Protein AF-A0A2N0A2K6-F1 (afdb_monomer_lite)

Structure (mmCIF, N/CA/C/O backbone):
data_AF-A0A2N0A2K6-F1
#
_entry.id   AF-A0A2N0A2K6-F1
#
loop_
_atom_site.group_PDB
_atom_site.id
_atom_site.type_symbol
_atom_site.label_atom_id
_atom_site.label_alt_id
_atom_site.label_comp_id
_atom_site.label_asym_id
_atom_site.label_entity_id
_atom_site.label_seq_id
_atom_site.pdbx_PDB_ins_code
_atom_site.Cartn_x
_atom_site.Cartn_y
_atom_site.Cartn_z
_atom_site.occupancy
_atom_site.B_iso_or_equiv
_atom_site.auth_seq_id
_atom_site.auth_comp_id
_atom_site.auth_asym_id
_atom_site.auth_atom_id
_atom_site.pdbx_PDB_model_num
ATOM 1 N N . MET A 1 1 ? 62.889 -46.456 -74.001 1.00 37.84 1 MET A N 1
ATOM 2 C CA . MET A 1 1 ? 63.974 -46.241 -73.013 1.00 37.84 1 MET A CA 1
ATOM 3 C C . MET A 1 1 ? 63.450 -45.245 -71.974 1.00 37.84 1 MET A C 1
ATOM 5 O O . MET A 1 1 ? 63.067 -44.164 -72.381 1.00 37.84 1 MET A O 1
ATOM 9 N N . LYS A 1 2 ? 63.048 -45.706 -70.772 1.00 40.06 2 LYS A N 1
ATOM 10 C CA . LYS A 1 2 ? 63.623 -45.327 -69.448 1.00 40.06 2 LYS A CA 1
ATOM 11 C C . LYS A 1 2 ? 63.903 -43.807 -69.335 1.00 40.06 2 LYS A C 1
ATOM 13 O O . LYS A 1 2 ? 64.715 -43.325 -70.101 1.00 40.06 2 LYS A O 1
ATOM 18 N N . GLN A 1 3 ? 63.318 -43.010 -68.432 1.00 39.88 3 GLN A N 1
ATOM 19 C CA . GLN A 1 3 ? 63.256 -43.157 -66.968 1.00 39.88 3 GLN A CA 1
ATOM 20 C C . GLN A 1 3 ? 62.367 -42.056 -66.325 1.00 39.88 3 GLN A C 1
ATOM 22 O O . GLN A 1 3 ? 62.238 -40.981 -66.894 1.00 39.88 3 GLN A O 1
ATOM 27 N N . LYS A 1 4 ? 61.810 -42.380 -65.137 1.00 47.22 4 LYS A N 1
ATOM 28 C CA . LYS A 1 4 ? 61.487 -41.576 -63.920 1.00 47.22 4 LYS A CA 1
ATOM 29 C C . LYS A 1 4 ? 61.683 -40.046 -64.024 1.00 47.22 4 LYS A C 1
ATOM 31 O O . LYS A 1 4 ? 62.677 -39.615 -64.571 1.00 47.22 4 LYS A O 1
ATOM 36 N N . TRP A 1 5 ? 60.821 -39.195 -63.457 1.00 38.50 5 TRP A N 1
ATOM 37 C CA . TRP A 1 5 ? 60.754 -38.954 -62.007 1.00 38.50 5 TRP A CA 1
ATOM 38 C C . TRP A 1 5 ? 59.349 -38.590 -61.510 1.00 38.50 5 TRP A C 1
ATOM 40 O O . TRP A 1 5 ? 58.703 -37.653 -61.962 1.00 38.50 5 TRP A O 1
ATOM 50 N N . SER A 1 6 ? 58.923 -39.356 -60.510 1.00 47.62 6 SER A N 1
ATOM 51 C CA . SER A 1 6 ? 57.805 -39.078 -59.620 1.00 47.62 6 SER A CA 1
ATOM 52 C C . SER A 1 6 ? 58.128 -37.946 -58.640 1.00 47.62 6 SER A C 1
ATOM 54 O O . SER A 1 6 ? 59.285 -37.805 -58.249 1.00 47.62 6 SER A O 1
ATOM 56 N N . LYS A 1 7 ? 57.067 -37.350 -58.081 1.00 50.69 7 LYS A N 1
ATOM 57 C CA . LYS A 1 7 ? 57.025 -36.613 -56.802 1.00 50.69 7 LYS A CA 1
ATOM 58 C C . LYS A 1 7 ? 57.618 -35.200 -56.817 1.00 50.69 7 LYS A C 1
ATOM 60 O O . LYS A 1 7 ? 58.695 -34.960 -56.285 1.00 50.69 7 LYS A O 1
ATOM 65 N N . ILE A 1 8 ? 56.811 -34.236 -57.260 1.00 48.69 8 ILE A N 1
ATOM 66 C CA . ILE A 1 8 ? 56.882 -32.877 -56.712 1.00 48.69 8 ILE A CA 1
ATOM 67 C C . ILE A 1 8 ? 55.935 -32.831 -55.509 1.00 48.69 8 ILE A C 1
ATOM 69 O O . ILE A 1 8 ? 54.714 -32.811 -55.631 1.00 48.69 8 ILE A O 1
ATOM 73 N N . PHE A 1 9 ? 56.568 -32.974 -54.349 1.00 44.31 9 PHE A N 1
ATOM 74 C CA . PHE A 1 9 ? 56.165 -32.589 -53.002 1.00 44.31 9 PHE A CA 1
ATOM 75 C C . PHE A 1 9 ? 54.801 -31.888 -52.850 1.00 44.31 9 PHE A C 1
ATOM 77 O O . PHE A 1 9 ? 54.672 -30.683 -53.057 1.00 44.31 9 PHE A O 1
ATOM 84 N N . LYS A 1 10 ? 53.822 -32.616 -52.295 1.00 46.91 10 LYS A N 1
ATOM 85 C CA . LYS A 1 10 ? 52.861 -32.014 -51.360 1.00 46.91 10 LYS A CA 1
ATOM 86 C C . LYS A 1 10 ? 53.649 -31.596 -50.114 1.00 46.91 10 LYS A C 1
ATOM 88 O O . LYS A 1 10 ? 53.896 -32.410 -49.228 1.00 46.91 10 LYS A O 1
ATOM 93 N N . MET A 1 11 ? 54.097 -30.346 -50.070 1.00 44.19 11 MET A N 1
ATOM 94 C CA . MET A 1 11 ? 54.531 -29.712 -48.827 1.00 44.19 11 MET A CA 1
ATOM 95 C C . MET A 1 11 ? 53.274 -29.317 -48.047 1.00 44.19 11 MET A C 1
ATOM 97 O O . MET A 1 11 ? 52.775 -28.200 -48.157 1.00 44.19 11 MET A O 1
ATOM 101 N N . GLU A 1 12 ? 52.740 -30.252 -47.265 1.00 49.41 12 GLU A N 1
ATOM 102 C CA . GLU A 1 12 ? 51.886 -29.888 -46.138 1.00 49.41 12 GLU A CA 1
ATOM 103 C C . GLU A 1 12 ? 52.767 -29.123 -45.147 1.00 49.41 12 GLU A C 1
ATOM 105 O O . GLU A 1 12 ? 53.633 -29.698 -44.483 1.00 49.41 12 GLU A O 1
ATOM 110 N N . ARG A 1 13 ? 52.614 -27.794 -45.098 1.00 52.69 13 ARG A N 1
ATOM 111 C CA . ARG A 1 13 ? 53.267 -26.988 -44.067 1.00 52.69 13 ARG A CA 1
ATOM 112 C C . ARG A 1 13 ? 52.656 -27.384 -42.730 1.00 52.69 13 ARG A C 1
ATOM 114 O O . ARG A 1 13 ? 51.550 -26.959 -42.408 1.00 52.69 13 ARG A O 1
ATOM 121 N N . LYS A 1 14 ? 53.374 -28.196 -41.956 1.00 54.50 14 LYS A N 1
ATOM 122 C CA . LYS A 1 14 ? 53.055 -28.377 -40.542 1.00 54.50 14 LYS A CA 1
ATOM 123 C C . LYS A 1 14 ? 53.247 -27.028 -39.840 1.00 54.50 14 LYS A C 1
ATOM 125 O O . LYS A 1 14 ? 54.301 -26.413 -40.038 1.00 54.50 14 LYS A O 1
ATOM 130 N N . PRO A 1 15 ? 52.260 -26.546 -39.071 1.00 53.53 15 PRO A N 1
ATOM 131 C CA . PRO A 1 15 ? 52.435 -25.347 -38.268 1.00 53.53 15 PRO A CA 1
ATOM 132 C C . PRO A 1 15 ? 53.643 -25.546 -37.343 1.00 53.53 15 PRO A C 1
ATOM 134 O O . PRO A 1 15 ? 53.825 -26.594 -36.728 1.00 53.53 15 PRO A O 1
ATOM 137 N N . THR A 1 16 ? 54.543 -24.566 -37.312 1.00 56.03 16 THR A N 1
ATOM 138 C CA . THR A 1 16 ? 55.680 -24.576 -36.390 1.00 56.03 16 THR A CA 1
ATOM 139 C C . THR A 1 16 ? 55.157 -24.368 -34.969 1.00 56.03 16 THR A C 1
ATOM 141 O O . THR A 1 16 ? 54.203 -23.620 -34.772 1.00 56.03 16 THR A O 1
ATOM 144 N N . VAL A 1 17 ? 55.796 -24.982 -33.970 1.00 56.72 17 VAL A N 1
ATOM 145 C CA . VAL A 1 17 ? 55.396 -24.958 -32.541 1.00 56.72 17 VAL A CA 1
ATOM 146 C C . VAL A 1 17 ? 55.095 -23.540 -32.005 1.00 56.72 17 VAL A C 1
ATOM 148 O O . VAL A 1 17 ? 54.263 -23.364 -31.118 1.00 56.72 17 VAL A O 1
ATOM 151 N N . ASN A 1 18 ? 55.713 -22.501 -32.579 1.00 60.66 18 ASN A N 1
ATOM 152 C CA . ASN A 1 18 ? 55.423 -21.098 -32.253 1.00 60.66 18 ASN A CA 1
ATOM 153 C C . ASN A 1 18 ? 54.075 -20.586 -32.795 1.00 60.66 18 ASN A C 1
ATOM 155 O O . ASN A 1 18 ? 53.441 -19.760 -32.145 1.00 60.66 18 ASN A O 1
ATOM 159 N N . SER A 1 19 ? 53.624 -21.063 -33.957 1.00 58.81 19 SER A N 1
ATOM 160 C CA . SER A 1 19 ? 52.329 -20.689 -34.544 1.00 58.81 19 SER A CA 1
ATOM 161 C C . SER A 1 19 ? 51.144 -21.310 -33.800 1.00 58.81 19 SER A C 1
ATOM 163 O O . SER A 1 19 ? 50.122 -20.650 -33.627 1.00 58.81 19 SER A O 1
ATOM 165 N N . GLU A 1 20 ? 51.306 -22.525 -33.270 1.00 62.78 20 GLU A N 1
ATOM 166 C CA . GLU A 1 20 ? 50.287 -23.187 -32.446 1.00 62.78 20 GLU A CA 1
ATOM 167 C C . GLU A 1 20 ? 50.131 -22.492 -31.088 1.00 62.78 20 GLU A C 1
ATOM 169 O O . GLU A 1 20 ? 49.012 -22.189 -30.680 1.00 62.78 20 GLU A O 1
ATOM 174 N N . ARG A 1 21 ? 51.247 -22.124 -30.436 1.00 65.06 21 ARG A N 1
ATOM 175 C CA . ARG A 1 21 ? 51.220 -21.326 -29.197 1.00 65.06 21 ARG A CA 1
ATOM 176 C C . ARG A 1 21 ? 50.602 -19.945 -29.401 1.00 65.06 21 ARG A C 1
ATOM 178 O O . ARG A 1 21 ? 49.836 -19.495 -28.556 1.00 65.06 21 ARG A O 1
ATOM 185 N N . LEU A 1 22 ? 50.911 -19.270 -30.511 1.00 67.06 22 LEU A N 1
ATOM 186 C CA . LEU A 1 22 ? 50.324 -17.967 -30.834 1.00 67.06 22 LEU A CA 1
ATOM 187 C C . LEU A 1 22 ? 48.802 -18.078 -31.024 1.00 67.06 22 LEU A C 1
ATOM 189 O O . LEU A 1 22 ? 48.053 -17.269 -30.481 1.00 67.06 22 LEU A O 1
ATOM 193 N N . MET A 1 23 ? 48.344 -19.104 -31.744 1.00 68.56 23 MET A N 1
ATOM 194 C CA . MET A 1 23 ? 46.922 -19.370 -31.963 1.00 68.56 23 MET A CA 1
ATOM 195 C C . MET A 1 23 ? 46.194 -19.701 -30.653 1.00 68.56 23 MET A C 1
ATOM 197 O O . MET A 1 23 ? 45.102 -19.192 -30.417 1.00 68.56 23 MET A O 1
ATOM 201 N N . GLU A 1 24 ? 46.818 -20.475 -29.762 1.00 68.44 24 GLU A N 1
ATOM 202 C CA . GLU A 1 24 ? 46.277 -20.789 -28.436 1.00 68.44 24 GLU A CA 1
ATOM 203 C C . GLU A 1 24 ? 46.155 -19.539 -27.545 1.00 68.44 24 GLU A C 1
ATOM 205 O O . GLU A 1 24 ? 45.155 -19.369 -26.846 1.00 68.44 24 GLU A O 1
ATOM 210 N N . VAL A 1 25 ? 47.135 -18.630 -27.591 1.00 67.88 25 VAL A N 1
ATOM 211 C CA . VAL A 1 25 ? 47.094 -17.352 -26.856 1.00 67.88 25 VAL A CA 1
ATOM 212 C C . VAL A 1 25 ? 45.993 -16.440 -27.397 1.00 67.88 25 VAL A C 1
ATOM 214 O O . VAL A 1 25 ? 45.247 -15.863 -26.607 1.00 67.88 25 VAL A O 1
ATOM 217 N N . ILE A 1 26 ? 45.840 -16.347 -28.722 1.00 70.56 26 ILE A N 1
ATOM 218 C CA . ILE A 1 26 ? 44.768 -15.566 -29.358 1.00 70.56 26 ILE A CA 1
ATOM 219 C C . ILE A 1 26 ? 43.395 -16.131 -28.975 1.00 70.56 26 ILE A C 1
ATOM 221 O O . ILE A 1 26 ? 42.515 -15.366 -28.580 1.00 70.56 26 ILE A O 1
ATOM 225 N N . LEU A 1 27 ? 43.227 -17.457 -29.014 1.00 68.62 27 LEU A N 1
ATOM 226 C CA . LEU A 1 27 ? 41.999 -18.132 -28.584 1.00 68.62 27 LEU A CA 1
ATOM 227 C C . LEU A 1 27 ? 41.689 -17.832 -27.113 1.00 68.62 27 LEU A C 1
ATOM 229 O O . LEU A 1 27 ? 40.582 -17.402 -26.798 1.00 68.62 27 LEU A O 1
ATOM 233 N N . LYS A 1 28 ? 42.666 -17.979 -26.209 1.00 71.81 28 LYS A N 1
ATOM 234 C CA . LYS A 1 28 ? 42.500 -17.656 -24.780 1.00 71.81 28 LYS A CA 1
ATOM 235 C C . LYS A 1 28 ? 42.120 -16.189 -24.562 1.00 71.81 28 LYS A C 1
ATOM 237 O O . LYS A 1 28 ? 41.249 -15.911 -23.744 1.00 71.81 28 LYS A O 1
ATOM 242 N N . PHE A 1 29 ? 42.715 -15.260 -25.309 1.00 70.56 29 PHE A N 1
ATOM 243 C CA . PHE A 1 29 ? 42.402 -13.832 -25.209 1.00 70.56 29 PHE A CA 1
ATOM 244 C C . PHE A 1 29 ? 40.979 -13.517 -25.692 1.00 70.56 29 PHE A C 1
ATOM 246 O O . PHE A 1 29 ? 40.252 -12.773 -25.035 1.00 70.56 29 PHE A O 1
ATOM 253 N N . GLN A 1 30 ? 40.538 -14.144 -26.787 1.00 67.25 30 GLN A N 1
ATOM 254 C CA . GLN A 1 30 ? 39.157 -14.048 -27.265 1.00 67.25 30 GLN A CA 1
ATOM 255 C C . GLN A 1 30 ? 38.161 -14.598 -26.237 1.00 67.25 30 GLN A C 1
ATOM 257 O O . GLN A 1 30 ? 37.149 -13.950 -25.971 1.00 67.25 30 GLN A O 1
ATOM 262 N N . TYR A 1 31 ? 38.464 -15.733 -25.597 1.00 73.19 31 TYR A N 1
ATOM 263 C CA . TYR A 1 31 ? 37.625 -16.284 -24.529 1.00 73.19 31 TYR A CA 1
ATOM 264 C C . TYR A 1 31 ? 37.492 -15.332 -23.340 1.00 73.19 31 TYR A C 1
ATOM 266 O O . TYR A 1 31 ? 36.384 -15.138 -22.846 1.00 73.19 31 TYR A O 1
ATOM 274 N N . VAL A 1 32 ? 38.584 -14.697 -22.906 1.00 75.81 32 VAL A N 1
ATOM 275 C CA . VAL A 1 32 ? 38.543 -13.716 -21.810 1.00 75.81 32 VAL A CA 1
ATOM 276 C C . VAL A 1 32 ? 37.654 -12.529 -22.175 1.00 75.81 32 VAL A C 1
ATOM 278 O O . VAL A 1 32 ? 36.792 -12.165 -21.380 1.00 75.81 32 VAL A O 1
ATOM 281 N N . ILE A 1 33 ? 37.787 -11.979 -23.387 1.00 73.00 33 ILE A N 1
ATOM 282 C CA . ILE A 1 33 ? 36.943 -10.865 -23.851 1.00 73.00 33 ILE A CA 1
ATOM 283 C C . ILE A 1 33 ? 35.462 -11.261 -23.847 1.00 73.00 33 ILE A C 1
ATOM 285 O O . ILE A 1 33 ? 34.627 -10.514 -23.337 1.00 73.00 33 ILE A O 1
ATOM 289 N N . VAL A 1 34 ? 35.131 -12.441 -24.379 1.00 75.19 34 VAL A N 1
ATOM 290 C CA . VAL A 1 34 ? 33.749 -12.934 -24.438 1.00 75.19 34 VAL A CA 1
ATOM 291 C C . VAL A 1 34 ? 33.184 -13.133 -23.031 1.00 75.19 34 VAL A C 1
ATOM 293 O O . VAL A 1 34 ? 32.088 -12.656 -22.745 1.00 75.19 34 VAL A O 1
ATOM 296 N N . ILE A 1 35 ? 33.935 -13.764 -22.126 1.00 72.69 35 ILE A N 1
ATOM 297 C CA . ILE A 1 35 ? 33.510 -13.974 -20.735 1.00 72.69 35 ILE A CA 1
ATOM 298 C C . ILE A 1 35 ? 33.304 -12.630 -20.027 1.00 72.69 35 ILE A C 1
ATOM 300 O O . ILE A 1 35 ? 32.267 -12.428 -19.399 1.00 72.69 35 ILE A O 1
ATOM 304 N N . SER A 1 36 ? 34.234 -11.681 -20.164 1.00 72.25 36 SER A N 1
ATOM 305 C CA . SER A 1 36 ? 34.101 -10.342 -19.579 1.00 72.25 36 SER A CA 1
ATOM 306 C C . SER A 1 36 ? 32.872 -9.600 -20.108 1.00 72.25 36 SER A C 1
ATOM 308 O O . SER A 1 36 ? 32.160 -8.963 -19.332 1.00 72.25 36 SER A O 1
ATOM 310 N N . PHE A 1 37 ? 32.569 -9.724 -21.401 1.00 73.69 37 PHE A N 1
ATOM 311 C CA . PHE A 1 37 ? 31.374 -9.135 -22.004 1.00 73.69 37 PHE A CA 1
ATOM 312 C C . PHE A 1 37 ? 30.082 -9.773 -21.471 1.00 73.69 37 PHE A C 1
ATOM 314 O O . PHE A 1 37 ? 29.151 -9.060 -21.095 1.00 73.69 37 PHE A O 1
ATOM 321 N N . PHE A 1 38 ? 30.042 -11.103 -21.337 1.00 69.38 38 PHE A N 1
ATOM 322 C CA . PHE A 1 38 ? 28.913 -11.809 -20.722 1.00 69.38 38 PHE A CA 1
ATOM 323 C C . PHE A 1 38 ? 28.705 -11.408 -19.259 1.00 69.38 38 PHE A C 1
ATOM 325 O O . PHE A 1 38 ? 27.565 -11.211 -18.837 1.00 69.38 38 PHE A O 1
ATOM 332 N N . VAL A 1 39 ? 29.776 -11.248 -18.481 1.00 68.88 39 VAL A N 1
ATOM 333 C CA . VAL A 1 39 ? 29.692 -10.795 -17.084 1.00 68.88 39 VAL A CA 1
ATOM 334 C C . VAL A 1 39 ? 29.128 -9.373 -17.004 1.00 68.88 39 VAL A C 1
ATOM 336 O O . VAL A 1 39 ? 28.223 -9.127 -16.209 1.00 68.88 39 VAL A O 1
ATOM 339 N N . LEU A 1 40 ? 29.573 -8.454 -17.866 1.00 65.19 40 LEU A N 1
ATOM 340 C CA . LEU A 1 40 ? 29.048 -7.085 -17.922 1.00 65.19 40 LEU A CA 1
ATOM 341 C C . LEU A 1 40 ? 27.566 -7.037 -18.316 1.00 65.19 40 LEU A C 1
ATOM 343 O O . LEU A 1 40 ? 26.804 -6.285 -17.709 1.00 65.19 40 LEU A O 1
ATOM 347 N N . ILE A 1 41 ? 27.133 -7.867 -19.271 1.00 68.00 41 ILE A N 1
ATOM 348 C CA . ILE A 1 41 ? 25.715 -7.978 -19.647 1.00 68.00 41 ILE A CA 1
ATOM 349 C C . ILE A 1 41 ? 24.882 -8.514 -18.482 1.00 68.00 41 ILE A C 1
ATOM 351 O O . ILE A 1 41 ? 23.824 -7.961 -18.192 1.00 68.00 41 ILE A O 1
ATOM 355 N N . ASN A 1 42 ? 25.346 -9.555 -17.786 1.00 59.97 42 ASN A N 1
ATOM 356 C CA . ASN A 1 42 ? 24.606 -10.137 -16.665 1.00 59.97 42 ASN A CA 1
ATOM 357 C C . ASN A 1 42 ? 24.498 -9.168 -15.478 1.00 59.97 42 ASN A C 1
ATOM 359 O O . ASN A 1 42 ? 23.411 -9.004 -14.923 1.00 59.97 42 ASN A O 1
ATOM 363 N N . ILE A 1 43 ? 25.581 -8.463 -15.138 1.00 60.78 43 ILE A N 1
ATOM 364 C CA . ILE A 1 43 ? 25.569 -7.433 -14.090 1.00 60.78 43 ILE A CA 1
ATOM 365 C C . ILE A 1 43 ? 24.674 -6.254 -14.507 1.00 60.78 43 ILE A C 1
ATOM 367 O O . ILE A 1 43 ? 23.828 -5.817 -13.727 1.00 60.78 43 ILE A O 1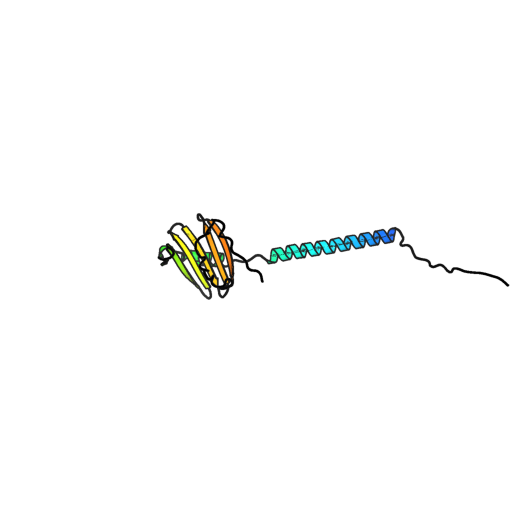
ATOM 371 N N . GLY A 1 44 ? 24.782 -5.777 -15.751 1.00 53.44 44 GLY A N 1
ATOM 372 C CA . GLY A 1 44 ? 23.926 -4.712 -16.283 1.00 53.44 44 GLY A CA 1
ATOM 373 C C . GLY A 1 44 ? 22.439 -5.088 -16.303 1.00 53.44 44 GLY A C 1
ATOM 374 O O . GLY A 1 44 ? 21.586 -4.282 -15.926 1.00 53.44 44 GLY A O 1
ATOM 375 N N . CYS A 1 45 ? 22.118 -6.335 -16.657 1.00 55.81 45 CYS A N 1
ATOM 376 C CA . CYS A 1 45 ? 20.750 -6.852 -16.688 1.00 55.81 45 CYS A CA 1
ATOM 377 C C . CYS A 1 45 ? 20.149 -6.997 -15.278 1.00 55.81 45 CYS A C 1
ATOM 379 O O . CYS A 1 45 ? 18.965 -6.716 -15.084 1.00 55.81 45 CYS A O 1
ATOM 381 N N . GLN A 1 46 ? 20.956 -7.360 -14.273 1.00 51.31 46 GLN A N 1
ATOM 382 C CA . GLN A 1 46 ? 20.512 -7.401 -12.875 1.00 51.31 46 GLN A CA 1
ATOM 383 C C . GLN A 1 46 ? 20.290 -5.999 -12.284 1.00 51.31 46 GLN A C 1
ATOM 385 O O . GLN A 1 46 ? 19.330 -5.793 -11.542 1.00 51.31 46 GLN A O 1
ATOM 390 N N . ILE A 1 47 ? 21.115 -5.009 -12.641 1.00 51.56 47 ILE A N 1
ATOM 391 C CA . ILE A 1 47 ? 20.984 -3.629 -12.138 1.00 51.56 47 ILE A CA 1
ATOM 392 C C . ILE A 1 47 ? 19.769 -2.909 -12.752 1.00 51.56 47 ILE A C 1
ATOM 394 O O . ILE A 1 47 ? 19.117 -2.115 -12.071 1.00 51.56 47 ILE A O 1
ATOM 398 N N . SER A 1 48 ? 19.410 -3.226 -14.000 1.00 46.06 48 SER A N 1
ATOM 399 C CA . SER A 1 48 ? 18.272 -2.631 -14.721 1.00 46.06 48 SER A CA 1
ATOM 400 C C . SER A 1 48 ? 16.890 -2.998 -14.155 1.00 46.06 48 SER A C 1
ATOM 402 O O . SER A 1 48 ? 15.904 -2.367 -14.533 1.00 46.06 48 SER A O 1
ATOM 404 N N . LYS A 1 49 ? 16.782 -3.994 -13.267 1.00 52.00 49 LYS A N 1
ATOM 405 C CA . LYS A 1 49 ? 15.503 -4.456 -12.694 1.00 52.00 49 LYS A CA 1
ATOM 406 C C . LYS A 1 49 ? 15.262 -3.968 -11.261 1.00 52.00 49 LYS A C 1
ATOM 408 O O . LYS A 1 49 ? 14.615 -4.656 -10.475 1.00 52.00 49 LYS A O 1
ATOM 413 N N . LYS A 1 50 ? 15.765 -2.788 -10.881 1.00 57.50 50 LYS A N 1
ATOM 414 C CA . LYS A 1 50 ? 15.334 -2.158 -9.623 1.00 57.50 50 LYS A CA 1
ATOM 415 C C . LYS A 1 50 ? 13.907 -1.647 -9.788 1.00 57.50 50 LYS A C 1
ATOM 417 O O . LYS A 1 50 ? 13.681 -0.549 -10.283 1.00 57.50 50 LYS A O 1
ATOM 422 N N . GLU A 1 51 ? 12.954 -2.473 -9.386 1.00 63.44 51 GLU A N 1
ATOM 423 C CA . GLU A 1 51 ? 11.549 -2.101 -9.305 1.00 63.44 51 GLU A CA 1
ATOM 424 C C . GLU A 1 51 ? 11.386 -0.897 -8.362 1.00 63.44 51 GLU A C 1
ATOM 426 O O . GLU A 1 51 ? 11.710 -0.959 -7.171 1.00 63.44 51 GLU A O 1
ATOM 431 N N . THR A 1 52 ? 10.951 0.236 -8.915 1.00 78.44 52 THR A N 1
ATOM 432 C CA . THR A 1 52 ? 10.733 1.476 -8.168 1.00 78.44 52 THR A CA 1
ATOM 433 C C . THR A 1 52 ? 9.307 1.511 -7.627 1.00 78.44 52 THR A C 1
ATOM 435 O O . THR A 1 52 ? 8.342 1.355 -8.376 1.00 78.44 52 THR A O 1
ATOM 438 N N . PHE A 1 53 ? 9.180 1.724 -6.317 1.00 83.06 53 PHE A N 1
ATOM 439 C CA . PHE A 1 53 ? 7.899 1.882 -5.628 1.00 83.06 53 PHE A CA 1
ATOM 440 C C . PHE A 1 53 ? 7.651 3.363 -5.342 1.00 83.06 53 PHE A C 1
ATOM 442 O O . PHE A 1 53 ? 8.434 4.005 -4.636 1.00 83.06 53 PHE A O 1
ATOM 449 N N . GLU A 1 54 ? 6.570 3.907 -5.890 1.00 90.00 54 GLU A N 1
ATOM 450 C CA . GLU A 1 54 ? 6.160 5.301 -5.710 1.00 90.00 54 GLU A CA 1
ATOM 451 C C . GLU A 1 54 ? 5.420 5.526 -4.384 1.00 90.00 54 GLU A C 1
ATOM 453 O O . GLU A 1 54 ? 5.440 6.639 -3.857 1.00 90.00 54 GLU A O 1
ATOM 458 N N . LEU A 1 55 ? 4.827 4.480 -3.798 1.00 88.25 55 LEU A N 1
ATOM 459 C CA . LEU A 1 55 ? 4.043 4.553 -2.561 1.00 88.25 55 LEU A CA 1
ATOM 460 C C . LEU A 1 55 ? 4.826 5.217 -1.426 1.00 88.25 55 LEU A C 1
ATOM 462 O O . LEU A 1 55 ? 4.304 6.104 -0.756 1.00 88.25 55 LEU A O 1
ATOM 466 N N . LEU A 1 56 ? 6.107 4.867 -1.255 1.00 86.31 56 LEU A N 1
ATOM 467 C CA . LEU A 1 56 ? 6.951 5.463 -0.215 1.00 86.31 56 LEU A CA 1
ATOM 468 C C . LEU A 1 56 ? 7.099 6.982 -0.388 1.00 86.31 56 LEU A C 1
ATOM 470 O O . LEU A 1 56 ? 7.167 7.716 0.597 1.00 86.31 56 LEU A O 1
ATOM 474 N N . HIS A 1 57 ? 7.179 7.452 -1.632 1.00 86.69 57 HIS A N 1
ATOM 475 C CA . HIS A 1 57 ? 7.278 8.875 -1.928 1.00 86.69 57 HIS A CA 1
ATOM 476 C C . HIS A 1 57 ? 5.954 9.585 -1.628 1.00 86.69 57 HIS A C 1
ATOM 478 O O . HIS A 1 57 ? 5.956 10.569 -0.895 1.00 86.69 57 HIS A O 1
ATOM 484 N N . ILE A 1 58 ? 4.828 9.034 -2.092 1.00 89.69 58 ILE A N 1
ATOM 485 C CA . ILE A 1 58 ? 3.486 9.581 -1.832 1.00 89.69 58 ILE A CA 1
ATOM 486 C C . ILE A 1 58 ? 3.185 9.647 -0.329 1.00 89.69 58 ILE A C 1
ATOM 488 O O . ILE A 1 58 ? 2.740 10.683 0.163 1.00 89.69 58 ILE A O 1
ATOM 492 N N . ARG A 1 59 ? 3.517 8.595 0.429 1.00 87.12 59 ARG A N 1
ATOM 493 C CA . ARG A 1 59 ? 3.376 8.579 1.893 1.00 87.12 59 ARG A CA 1
ATOM 494 C C . ARG A 1 59 ? 4.112 9.745 2.553 1.00 87.12 59 ARG A C 1
ATOM 496 O O . ARG A 1 59 ? 3.579 10.363 3.468 1.00 87.12 59 ARG A O 1
ATOM 503 N N . LYS A 1 60 ? 5.342 10.042 2.119 1.00 89.69 60 LYS A N 1
ATOM 504 C CA . LYS A 1 60 ? 6.126 11.158 2.675 1.00 89.69 60 LYS A CA 1
ATOM 505 C C . LYS A 1 60 ? 5.459 12.503 2.401 1.00 89.69 60 LYS A C 1
ATOM 507 O O . LYS A 1 60 ? 5.458 13.349 3.288 1.00 89.69 60 LYS A O 1
ATOM 512 N N . THR A 1 61 ? 4.878 12.676 1.216 1.00 90.12 61 THR A N 1
ATOM 513 C CA . THR A 1 61 ? 4.171 13.904 0.831 1.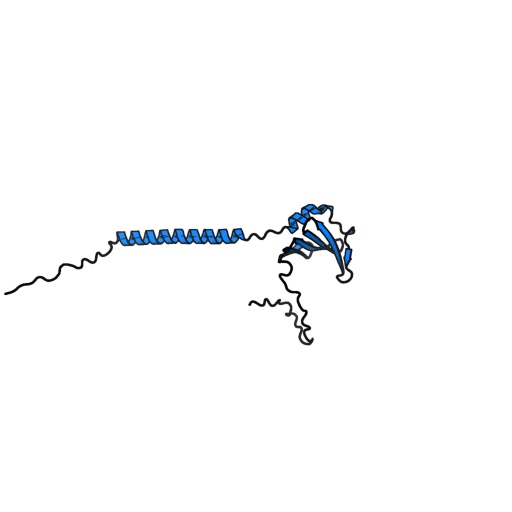00 90.12 61 THR A CA 1
ATOM 514 C C . THR A 1 61 ? 2.935 14.151 1.695 1.00 90.12 61 THR A C 1
ATOM 516 O O . THR A 1 61 ? 2.723 15.276 2.131 1.00 90.12 61 THR A O 1
ATOM 519 N N . HIS A 1 62 ? 2.166 13.106 2.012 1.00 90.25 62 HIS A N 1
ATOM 520 C CA . HIS A 1 62 ? 0.919 13.227 2.779 1.00 90.25 62 HIS A CA 1
ATOM 521 C C . HIS A 1 62 ? 1.056 12.904 4.268 1.00 90.25 62 HIS A C 1
ATOM 523 O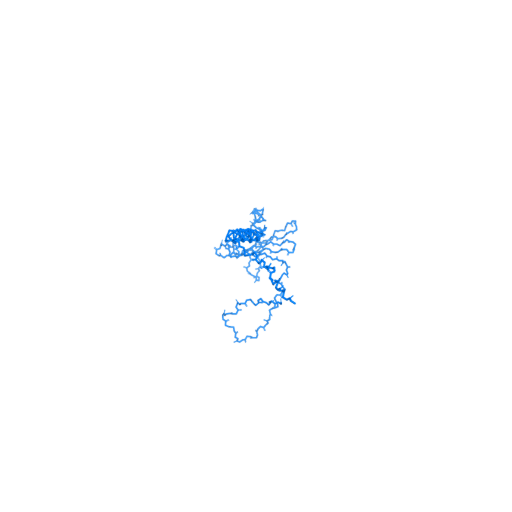 O . HIS A 1 62 ? 0.052 12.716 4.952 1.00 90.25 62 HIS A O 1
ATOM 529 N N . LEU A 1 63 ? 2.276 12.847 4.808 1.00 87.75 63 LEU A N 1
ATOM 530 C CA . LEU A 1 63 ? 2.503 12.412 6.190 1.00 87.75 63 LEU A CA 1
ATOM 531 C C . LEU A 1 63 ? 1.693 13.225 7.217 1.00 87.75 63 LEU A C 1
ATOM 533 O O . LEU A 1 63 ? 1.271 12.676 8.228 1.00 87.75 63 LEU A O 1
ATOM 537 N N . GLN A 1 64 ? 1.463 14.514 6.948 1.00 88.19 64 GLN A N 1
ATOM 538 C CA . GLN A 1 64 ? 0.681 15.410 7.810 1.00 88.19 64 GLN A CA 1
ATOM 539 C C . GLN A 1 64 ? -0.841 15.261 7.643 1.00 88.19 64 GLN A C 1
ATOM 541 O O . GLN A 1 64 ? -1.602 15.685 8.510 1.00 88.19 64 GLN A O 1
ATOM 546 N N . GLU A 1 65 ? -1.301 14.684 6.534 1.00 88.25 65 GLU A N 1
ATOM 547 C CA . GLU A 1 65 ? -2.724 14.471 6.248 1.00 88.25 65 GLU A CA 1
ATOM 548 C C . GLU A 1 65 ? -3.240 13.142 6.806 1.00 88.25 65 GLU A C 1
ATOM 550 O O . GLU A 1 65 ? -4.441 13.013 7.069 1.00 88.25 65 GLU A O 1
ATOM 555 N N . ILE A 1 66 ? -2.335 12.176 6.991 1.00 90.12 66 ILE A N 1
ATOM 556 C CA . ILE A 1 66 ? -2.614 10.864 7.573 1.00 90.12 66 ILE A CA 1
ATOM 557 C C . ILE A 1 66 ? -2.997 11.045 9.047 1.00 90.12 66 ILE A C 1
ATOM 559 O O . ILE A 1 66 ? -2.159 11.354 9.894 1.00 90.12 66 ILE A O 1
ATOM 563 N N . ASP A 1 67 ? -4.270 10.819 9.358 1.00 90.06 67 ASP A N 1
ATOM 564 C CA . ASP A 1 67 ? -4.809 10.909 10.712 1.00 90.06 67 ASP A CA 1
ATOM 565 C C . ASP A 1 67 ? -5.892 9.848 10.903 1.00 90.06 67 ASP A C 1
ATOM 567 O O . ASP A 1 67 ? -6.932 9.870 10.245 1.00 90.06 67 ASP A O 1
ATOM 571 N N . PHE A 1 68 ? -5.681 8.956 11.872 1.00 90.38 68 PHE A N 1
ATOM 572 C CA . PHE A 1 68 ? -6.639 7.913 12.237 1.00 90.38 68 PHE A CA 1
ATOM 573 C C . PHE A 1 68 ? -8.036 8.472 12.555 1.00 90.38 68 PHE A C 1
ATOM 575 O O . PHE A 1 68 ? -9.038 7.808 12.319 1.00 90.38 68 PHE A O 1
ATOM 582 N N . ARG A 1 69 ? -8.136 9.706 13.066 1.00 90.88 69 ARG A N 1
ATOM 583 C CA . ARG A 1 69 ? -9.431 10.342 13.369 1.00 90.88 69 ARG A CA 1
ATOM 584 C C . ARG A 1 69 ? -10.258 10.658 12.125 1.00 90.88 69 ARG A C 1
ATOM 586 O O . ARG A 1 69 ? -11.465 10.834 12.244 1.00 90.88 69 ARG A O 1
ATOM 593 N N . LYS A 1 70 ? -9.613 10.755 10.961 1.00 92.69 70 LYS A N 1
ATOM 594 C CA . LYS A 1 70 ? -10.249 10.976 9.657 1.00 92.69 70 LYS A CA 1
ATOM 595 C C . LYS A 1 70 ? -10.515 9.664 8.912 1.00 92.69 70 LYS A C 1
ATOM 597 O O . LYS A 1 70 ? -10.961 9.709 7.771 1.00 92.69 70 LYS A O 1
ATOM 602 N N . ALA A 1 71 ? -10.203 8.517 9.518 1.00 93.69 71 ALA A N 1
ATOM 603 C CA . ALA A 1 71 ? -10.424 7.219 8.905 1.00 93.69 71 ALA A CA 1
ATOM 604 C C . ALA A 1 71 ? -11.895 6.797 9.017 1.00 93.69 71 ALA A C 1
ATOM 606 O O . ALA A 1 71 ? -12.537 6.957 10.056 1.00 93.69 71 ALA A O 1
ATOM 607 N N . GLU A 1 72 ? -12.408 6.209 7.947 1.00 95.50 72 GLU A N 1
ATOM 608 C CA . GLU A 1 72 ? -13.724 5.591 7.898 1.00 95.50 72 GLU A CA 1
ATOM 609 C C . GLU A 1 72 ? -13.628 4.147 8.389 1.00 95.50 72 GLU A C 1
ATOM 611 O O . GLU A 1 72 ? -12.712 3.413 8.012 1.00 95.50 72 GLU A O 1
ATOM 616 N N . TYR A 1 73 ? -14.568 3.737 9.240 1.00 95.31 73 TYR A N 1
ATOM 617 C CA . TYR A 1 73 ? -14.632 2.367 9.736 1.00 95.31 73 TYR A CA 1
ATOM 618 C C . TYR A 1 73 ? -15.503 1.505 8.823 1.00 95.31 73 TYR A C 1
ATOM 620 O O . TYR A 1 73 ? -16.708 1.737 8.697 1.00 95.31 73 TYR A O 1
ATOM 628 N N . ASN A 1 74 ? -14.898 0.488 8.217 1.00 91.50 74 ASN A N 1
ATOM 629 C CA . ASN A 1 74 ? -15.606 -0.549 7.485 1.00 91.50 74 ASN A CA 1
ATOM 630 C C . ASN A 1 74 ? -16.025 -1.652 8.465 1.00 91.50 74 ASN A C 1
ATOM 632 O O . ASN A 1 74 ? -15.176 -2.363 9.000 1.00 91.50 74 ASN A O 1
ATOM 636 N N . LYS A 1 75 ? -17.338 -1.792 8.679 1.00 89.25 75 LYS A N 1
ATOM 637 C CA . LYS A 1 75 ? -17.909 -2.777 9.608 1.00 89.25 75 LYS A CA 1
ATOM 638 C C . LYS A 1 75 ? -17.709 -4.220 9.153 1.00 89.25 75 LYS A C 1
ATOM 640 O O . LYS A 1 75 ? -17.501 -5.075 9.999 1.00 89.25 75 LYS A O 1
ATOM 645 N N . ASP A 1 76 ? -17.753 -4.480 7.850 1.00 88.81 76 ASP A N 1
ATOM 646 C CA . ASP A 1 76 ? -17.685 -5.844 7.313 1.00 88.81 76 ASP A CA 1
ATOM 647 C C . ASP A 1 76 ? -16.272 -6.423 7.418 1.00 88.81 76 ASP A C 1
ATOM 649 O O . ASP A 1 76 ? -16.091 -7.614 7.651 1.00 88.81 76 ASP A O 1
ATOM 653 N N . ALA A 1 77 ? -15.264 -5.568 7.241 1.00 85.50 77 ALA A N 1
ATOM 654 C CA . ALA A 1 77 ? -13.858 -5.947 7.339 1.00 85.50 77 ALA A CA 1
ATOM 655 C C . ALA A 1 77 ? -13.243 -5.650 8.718 1.00 85.50 77 ALA A C 1
ATOM 657 O O . ALA A 1 77 ? -12.104 -6.031 8.959 1.00 85.50 77 ALA A O 1
ATOM 658 N N . GLU A 1 78 ? -13.969 -4.959 9.600 1.00 90.81 78 GLU A N 1
ATOM 659 C CA . GLU A 1 78 ? -13.496 -4.471 10.902 1.00 90.81 78 GLU A CA 1
ATOM 660 C C . GLU A 1 78 ? -12.191 -3.653 10.833 1.00 90.81 78 GLU A C 1
ATOM 662 O O . GLU A 1 78 ? -11.339 -3.722 11.721 1.00 90.81 78 GLU A O 1
ATOM 667 N N . ILE A 1 79 ? -12.037 -2.839 9.786 1.00 93.12 79 ILE A N 1
ATOM 668 C CA . ILE A 1 79 ? -10.842 -2.015 9.554 1.00 93.12 79 ILE A CA 1
ATOM 669 C C . ILE A 1 79 ? -11.185 -0.533 9.473 1.00 93.12 79 ILE A C 1
ATOM 671 O O . ILE A 1 79 ? -12.250 -0.140 9.000 1.00 93.12 79 ILE A O 1
ATOM 675 N N . TYR A 1 80 ? -10.234 0.302 9.873 1.00 95.38 80 TYR A N 1
ATOM 676 C CA . TYR A 1 80 ? -10.267 1.738 9.625 1.00 95.38 80 TYR A CA 1
ATOM 677 C C . TYR A 1 80 ? -9.453 2.041 8.376 1.00 95.38 80 TYR A C 1
ATOM 679 O O . TYR A 1 80 ? -8.324 1.573 8.257 1.00 95.38 80 TYR A O 1
ATOM 687 N N . SER A 1 81 ? -9.978 2.846 7.462 1.00 96.62 81 SER A N 1
ATOM 688 C CA . SER A 1 81 ? -9.261 3.245 6.250 1.00 96.62 81 SER A CA 1
ATOM 689 C C . SER A 1 81 ? -9.413 4.729 5.967 1.00 96.62 81 SER A C 1
ATOM 691 O O . SER A 1 81 ? -10.496 5.284 6.113 1.00 96.62 81 SER A O 1
ATOM 693 N N . GLN A 1 82 ? -8.337 5.368 5.522 1.00 95.00 82 GLN A N 1
ATOM 694 C CA . GLN A 1 82 ? -8.358 6.737 5.020 1.00 95.00 82 GLN A CA 1
ATOM 695 C C . GLN A 1 82 ? -7.899 6.735 3.563 1.00 95.00 82 GLN A C 1
ATOM 697 O O . GLN A 1 82 ? -6.876 6.131 3.231 1.00 95.00 82 GLN A O 1
ATOM 702 N N . PHE A 1 83 ? -8.648 7.436 2.714 1.00 95.69 83 PHE A N 1
ATOM 703 C CA . PHE A 1 83 ? -8.322 7.641 1.307 1.00 95.69 83 PHE A CA 1
ATOM 704 C C . PHE A 1 83 ? -7.857 9.078 1.076 1.00 95.69 83 PHE A C 1
ATOM 706 O O . PHE A 1 83 ? -8.471 10.029 1.555 1.00 95.69 83 PHE A O 1
ATOM 713 N N . ILE A 1 84 ? -6.778 9.231 0.317 1.00 95.06 84 ILE A N 1
ATOM 714 C CA . ILE A 1 84 ? -6.211 10.509 -0.104 1.00 95.06 84 ILE A CA 1
ATOM 715 C C . ILE A 1 84 ? -6.104 10.467 -1.626 1.00 95.06 84 ILE A C 1
ATOM 717 O O . ILE A 1 84 ? -5.361 9.668 -2.200 1.00 95.06 84 ILE A O 1
ATOM 721 N N . ASN A 1 85 ? -6.888 11.315 -2.286 1.00 93.56 85 ASN A N 1
ATOM 722 C CA . ASN A 1 85 ? -6.942 11.387 -3.741 1.00 93.56 85 ASN A CA 1
ATOM 723 C C . ASN A 1 85 ? -6.124 12.585 -4.222 1.00 93.56 85 ASN A C 1
ATOM 725 O O . ASN A 1 85 ? -6.396 13.721 -3.837 1.00 93.56 85 ASN A O 1
ATOM 729 N N . GLY A 1 86 ? -5.138 12.323 -5.074 1.00 89.75 86 GLY A N 1
ATOM 730 C CA . GLY A 1 86 ? -4.338 13.346 -5.735 1.00 89.75 86 GLY A CA 1
ATOM 731 C C . GLY A 1 86 ? -4.575 13.371 -7.242 1.00 89.75 86 GLY A C 1
ATOM 732 O O . GLY A 1 86 ? -5.444 12.683 -7.781 1.00 89.75 86 GLY A O 1
ATOM 733 N N . LEU A 1 87 ? -3.769 14.158 -7.956 1.00 89.31 87 LEU A N 1
ATOM 734 C CA . LEU A 1 87 ? -3.842 14.245 -9.415 1.00 89.31 87 LEU A CA 1
ATOM 735 C C . LEU A 1 87 ? -3.391 12.923 -10.057 1.00 89.31 87 LEU A C 1
ATOM 737 O O . LEU A 1 87 ? -2.199 12.647 -10.187 1.00 89.31 87 LEU A O 1
ATOM 741 N N . GLY A 1 88 ? -4.364 12.103 -10.460 1.00 89.62 88 GLY A N 1
ATOM 742 C CA . GLY A 1 88 ? -4.133 10.850 -11.184 1.00 89.62 88 GLY A CA 1
ATOM 743 C C . GLY A 1 88 ? -3.737 9.656 -10.311 1.00 89.62 88 GLY A C 1
ATOM 744 O O . GLY A 1 88 ? -3.336 8.624 -10.852 1.00 89.62 88 GLY A O 1
ATOM 745 N N . TYR A 1 89 ? -3.852 9.764 -8.985 1.00 92.88 89 TYR A N 1
ATOM 746 C CA . TYR A 1 89 ? -3.639 8.640 -8.076 1.00 92.88 89 TYR A CA 1
ATOM 747 C C . TYR A 1 89 ? -4.593 8.665 -6.880 1.00 92.88 89 TYR A C 1
ATOM 749 O O . TYR A 1 89 ? -5.101 9.711 -6.479 1.00 92.88 89 TYR A O 1
ATOM 757 N N . SER A 1 90 ? -4.788 7.492 -6.287 1.00 94.25 90 SER A N 1
ATOM 758 C CA . SER A 1 90 ? -5.482 7.302 -5.018 1.00 94.25 90 SER A CA 1
ATOM 759 C C . SER A 1 90 ? -4.573 6.528 -4.076 1.00 94.25 90 SER A C 1
ATOM 761 O O . SER A 1 90 ? -4.090 5.444 -4.415 1.00 94.25 90 SER A O 1
ATOM 763 N N . TYR A 1 91 ? -4.301 7.114 -2.920 1.00 94.88 91 TYR A N 1
ATOM 764 C CA . TYR A 1 91 ? -3.537 6.510 -1.844 1.00 94.88 91 TYR A CA 1
ATOM 765 C C . TYR A 1 91 ? -4.488 6.138 -0.709 1.00 94.88 91 TYR A C 1
ATOM 767 O O . TYR A 1 91 ? -5.350 6.921 -0.320 1.00 94.88 91 TYR A O 1
ATOM 775 N N . MET A 1 92 ? -4.340 4.928 -0.191 1.00 95.69 92 MET A N 1
ATOM 776 C CA . MET A 1 92 ? -5.127 4.405 0.914 1.00 95.69 92 MET A CA 1
ATOM 777 C C . MET A 1 92 ? -4.182 3.909 1.992 1.00 95.69 92 MET A C 1
ATOM 779 O O . MET A 1 92 ? -3.222 3.194 1.705 1.00 95.69 92 MET A O 1
ATOM 783 N N . ILE A 1 93 ? -4.513 4.214 3.234 1.00 94.94 93 ILE A N 1
ATOM 784 C CA . ILE A 1 93 ? -3.887 3.633 4.413 1.00 94.94 93 ILE A CA 1
ATOM 785 C C . ILE A 1 93 ? -4.975 2.994 5.271 1.00 94.94 93 ILE A C 1
ATOM 787 O O . ILE A 1 93 ? -6.061 3.555 5.422 1.00 94.94 93 ILE A O 1
ATOM 791 N N . ALA A 1 94 ? -4.699 1.796 5.782 1.00 95.25 94 ALA A N 1
ATOM 792 C CA . ALA A 1 94 ? -5.629 1.036 6.598 1.00 95.25 94 ALA A CA 1
ATOM 793 C C . ALA A 1 94 ? -4.994 0.585 7.913 1.00 95.25 94 ALA A C 1
ATOM 795 O O . ALA A 1 94 ? -3.826 0.184 7.973 1.00 95.25 94 ALA A O 1
ATOM 796 N N . TRP A 1 95 ? -5.812 0.599 8.957 1.00 94.69 95 TRP A N 1
ATOM 797 C CA . TRP A 1 95 ? -5.467 0.253 10.323 1.00 94.69 95 TRP A CA 1
ATOM 798 C C . TRP A 1 95 ? -6.422 -0.802 10.867 1.00 94.69 95 TRP A C 1
ATOM 800 O O . TRP A 1 95 ? -7.629 -0.730 10.638 1.00 94.69 95 TRP A O 1
ATOM 810 N N . GLN A 1 96 ? -5.892 -1.717 11.677 1.00 89.75 96 GLN A N 1
ATOM 811 C CA . GLN A 1 96 ? -6.732 -2.577 12.515 1.00 89.75 96 GLN A CA 1
ATOM 812 C C . GLN A 1 96 ? -7.310 -1.779 13.688 1.00 89.75 96 GLN A C 1
ATOM 814 O O . GLN A 1 96 ? -8.452 -1.944 14.097 1.00 89.75 96 GLN A O 1
ATOM 819 N N . ASN A 1 97 ? -6.483 -0.909 14.260 1.00 87.94 97 ASN A N 1
ATOM 820 C CA . ASN A 1 97 ? -6.812 -0.034 15.373 1.00 87.94 97 ASN A CA 1
ATOM 821 C C . ASN A 1 97 ? -5.861 1.171 15.351 1.00 87.94 97 ASN A C 1
ATOM 823 O O . ASN A 1 97 ? -4.902 1.205 14.582 1.00 87.94 97 ASN A O 1
ATOM 827 N N . LYS A 1 98 ? -6.073 2.142 16.243 1.00 86.75 98 LYS A N 1
ATOM 828 C CA . LYS A 1 98 ? -5.275 3.377 16.288 1.00 86.75 98 LYS A CA 1
ATOM 829 C C . LYS A 1 98 ? -3.754 3.156 16.379 1.00 86.75 98 LYS A C 1
ATOM 831 O O . LYS A 1 98 ? -2.997 4.022 15.953 1.00 86.75 98 LYS A O 1
ATOM 836 N N . ALA A 1 99 ? -3.303 2.038 16.946 1.00 83.69 99 ALA A N 1
ATOM 837 C CA . ALA A 1 99 ? -1.887 1.740 17.144 1.00 83.69 99 ALA A CA 1
ATOM 838 C C . ALA A 1 99 ? -1.253 0.936 15.994 1.00 83.69 99 ALA A C 1
ATOM 840 O O . ALA A 1 99 ? -0.028 0.885 15.910 1.00 83.69 99 ALA A O 1
ATOM 841 N N . SER A 1 100 ? -2.050 0.312 15.118 1.00 87.56 100 SER A N 1
ATOM 842 C CA . SER A 1 100 ? -1.557 -0.679 14.157 1.00 87.56 100 SER A CA 1
ATOM 843 C C . SER A 1 100 ? -2.035 -0.404 12.733 1.00 87.56 100 SER A C 1
ATOM 845 O O . SER A 1 100 ? -3.215 -0.569 12.417 1.00 87.56 100 SER A O 1
ATOM 847 N N . ILE A 1 101 ? -1.093 -0.007 11.871 1.00 90.94 101 ILE A N 1
ATOM 848 C CA . ILE A 1 101 ? -1.266 0.005 10.411 1.00 90.94 101 ILE A CA 1
ATOM 849 C C . ILE A 1 101 ? -1.155 -1.439 9.927 1.00 90.94 101 ILE A C 1
ATOM 851 O O . ILE A 1 101 ? -0.210 -2.133 10.293 1.00 90.94 101 ILE A O 1
ATOM 855 N N . ILE 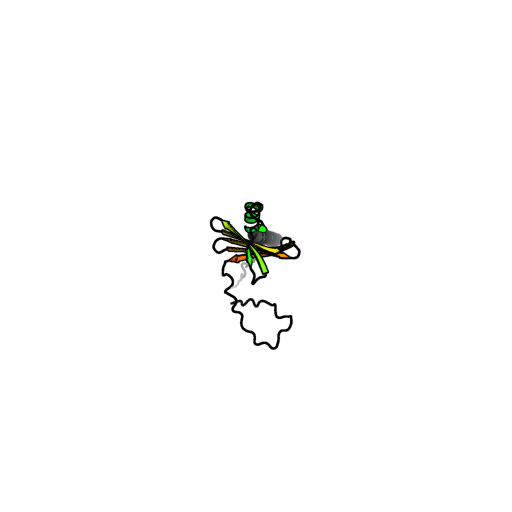A 1 102 ? -2.085 -1.863 9.075 1.00 93.38 102 ILE A N 1
ATOM 856 C CA . ILE A 1 102 ? -2.092 -3.201 8.465 1.00 93.38 102 ILE A CA 1
ATOM 857 C C . ILE A 1 102 ? -1.711 -3.161 6.990 1.00 93.38 102 ILE A C 1
ATOM 859 O O . ILE A 1 102 ? -1.090 -4.092 6.479 1.00 93.38 102 ILE A O 1
ATOM 863 N N . SER A 1 103 ? -2.053 -2.080 6.287 1.00 95.00 103 SER A N 1
ATOM 864 C CA . SER A 1 103 ? -1.711 -1.949 4.877 1.00 95.00 103 SER A CA 1
ATOM 865 C C . SER A 1 103 ? -1.712 -0.507 4.398 1.00 95.00 103 SER A C 1
ATOM 867 O O . SER A 1 103 ? -2.388 0.363 4.944 1.00 95.00 103 SER A O 1
ATOM 869 N N . GLU A 1 104 ? -0.964 -0.282 3.331 1.00 95.25 104 GLU A N 1
ATOM 870 C CA . GLU A 1 104 ? -1.012 0.913 2.509 1.00 95.25 104 GLU A CA 1
ATOM 871 C C . GLU A 1 104 ? -1.138 0.480 1.052 1.00 95.25 104 GLU A C 1
ATOM 873 O O . GLU A 1 104 ? -0.548 -0.520 0.639 1.00 95.25 104 GLU A O 1
ATOM 878 N N . SER A 1 105 ? -1.875 1.230 0.242 1.00 94.50 105 SER A N 1
ATOM 879 C CA . SER A 1 105 ? -1.910 0.993 -1.194 1.00 94.50 105 SER A CA 1
ATOM 880 C C . SER A 1 105 ? -1.940 2.284 -1.990 1.00 94.50 105 SER A C 1
ATOM 882 O O . SER A 1 105 ? -2.531 3.273 -1.571 1.00 94.50 105 SER A O 1
ATOM 884 N N . LEU A 1 106 ? -1.297 2.266 -3.150 1.00 94.50 106 LEU A N 1
ATOM 885 C CA . LEU A 1 106 ? -1.293 3.350 -4.119 1.00 94.50 106 LEU A CA 1
ATOM 886 C C . LEU A 1 106 ? -1.834 2.807 -5.436 1.00 94.50 106 LEU A C 1
ATOM 888 O O . LEU A 1 106 ? -1.308 1.832 -5.967 1.00 94.50 106 LEU A O 1
ATOM 892 N N . THR A 1 107 ? -2.858 3.449 -5.977 1.00 92.50 107 THR A N 1
ATOM 893 C CA . THR A 1 107 ? -3.365 3.184 -7.325 1.00 92.50 107 THR A CA 1
ATOM 894 C C . THR A 1 107 ? -3.085 4.400 -8.192 1.00 92.50 107 THR A C 1
ATOM 896 O O . THR A 1 107 ? -3.529 5.494 -7.858 1.00 92.50 107 THR A O 1
ATOM 899 N N . LYS A 1 108 ? -2.367 4.227 -9.302 1.00 90.69 108 LYS A N 1
ATOM 900 C CA . LYS A 1 108 ? -2.027 5.298 -10.249 1.00 90.69 108 LYS A CA 1
ATOM 901 C C . LYS A 1 108 ? -2.170 4.772 -11.672 1.00 90.69 108 LYS A C 1
ATOM 903 O O . LYS A 1 108 ? -1.386 3.928 -12.103 1.00 90.69 108 LYS A O 1
ATOM 908 N N . GLY A 1 109 ? -3.194 5.245 -12.383 1.00 87.00 109 GLY A N 1
ATOM 909 C CA . GLY A 1 109 ? -3.612 4.651 -13.657 1.00 87.00 109 GLY A CA 1
ATOM 910 C C . GLY A 1 109 ? -3.848 3.143 -13.517 1.00 87.00 109 GLY A C 1
ATOM 911 O O . GLY A 1 109 ? -4.602 2.703 -12.645 1.00 87.00 109 GLY A O 1
ATOM 912 N N . ASP A 1 110 ? -3.138 2.367 -14.334 1.00 85.00 110 ASP A N 1
ATOM 913 C CA . ASP A 1 110 ? -3.180 0.905 -14.318 1.00 85.00 110 ASP A CA 1
ATOM 914 C C . ASP A 1 110 ? -2.168 0.278 -13.361 1.00 85.00 110 ASP A C 1
ATOM 916 O O . ASP A 1 110 ? -2.030 -0.931 -13.373 1.00 85.00 110 ASP A O 1
ATOM 920 N N . ALA A 1 111 ? -1.419 1.024 -12.553 1.00 86.25 111 ALA A N 1
ATOM 921 C CA . ALA A 1 111 ? -0.507 0.439 -11.572 1.00 86.25 111 ALA A CA 1
ATOM 922 C C . ALA A 1 111 ? -1.140 0.441 -10.178 1.00 86.25 111 ALA A C 1
ATOM 924 O O . ALA A 1 111 ? -1.740 1.433 -9.756 1.00 86.25 111 ALA A O 1
ATOM 925 N N . ARG A 1 112 ? -0.963 -0.657 -9.442 1.00 88.00 112 ARG A N 1
ATOM 926 C CA . ARG A 1 112 ? -1.282 -0.759 -8.021 1.00 88.00 112 ARG A CA 1
ATOM 927 C C . ARG A 1 112 ? -0.059 -1.224 -7.245 1.00 88.00 112 ARG A C 1
ATOM 929 O O . ARG A 1 112 ? 0.525 -2.257 -7.561 1.00 88.00 112 ARG A O 1
ATOM 936 N N . GLU A 1 113 ? 0.298 -0.467 -6.221 1.00 91.31 113 GLU A N 1
ATOM 937 C CA . GLU A 1 113 ? 1.311 -0.818 -5.232 1.00 91.31 113 GLU A CA 1
ATOM 938 C C . GLU A 1 113 ? 0.620 -1.083 -3.895 1.00 91.31 113 GLU A C 1
ATOM 940 O O . GLU A 1 113 ? -0.299 -0.354 -3.525 1.00 91.31 113 GLU A O 1
ATOM 945 N N . ILE A 1 114 ? 1.026 -2.130 -3.182 1.00 91.44 114 ILE A N 1
ATOM 946 C CA . ILE A 1 114 ? 0.470 -2.506 -1.879 1.00 91.44 114 ILE A CA 1
ATOM 947 C C . ILE A 1 114 ? 1.621 -2.857 -0.948 1.00 91.44 114 ILE A C 1
ATOM 949 O O . ILE A 1 114 ? 2.446 -3.710 -1.277 1.00 91.44 114 ILE A O 1
ATOM 953 N N . PHE A 1 115 ? 1.665 -2.210 0.211 1.00 91.00 115 PHE A N 1
ATOM 954 C CA . PHE A 1 115 ? 2.533 -2.549 1.333 1.00 91.00 115 PHE A CA 1
ATOM 955 C C . PHE A 1 115 ? 1.658 -3.132 2.440 1.00 91.00 115 PHE A C 1
ATOM 957 O O . PHE A 1 115 ? 0.632 -2.544 2.776 1.00 91.00 115 PHE A O 1
ATOM 964 N N . THR A 1 116 ? 2.041 -4.266 3.018 1.00 92.31 116 THR A N 1
ATOM 965 C CA . THR A 1 116 ? 1.350 -4.838 4.183 1.00 92.31 116 THR A CA 1
ATOM 966 C C . THR A 1 116 ? 2.283 -4.912 5.376 1.00 92.31 116 THR A C 1
ATOM 968 O O . THR A 1 116 ? 3.502 -5.061 5.238 1.00 92.31 116 THR A O 1
ATOM 971 N N . TYR A 1 117 ? 1.697 -4.793 6.559 1.00 87.69 117 TYR A N 1
ATOM 972 C CA . TYR A 1 117 ? 2.411 -4.696 7.817 1.00 87.69 117 TYR A CA 1
ATOM 973 C C . TYR A 1 117 ? 1.968 -5.804 8.765 1.00 87.69 117 TYR A C 1
ATOM 975 O O . TYR A 1 117 ? 0.784 -6.113 8.865 1.00 87.69 117 TYR A O 1
ATOM 983 N N . GLN A 1 118 ? 2.934 -6.381 9.469 1.00 87.19 118 GLN A N 1
ATOM 984 C CA . GLN A 1 118 ? 2.726 -7.368 10.519 1.00 87.19 118 GLN A CA 1
ATOM 985 C C . GLN A 1 118 ? 3.584 -6.962 11.716 1.00 87.19 118 GLN A C 1
ATOM 987 O O . GLN A 1 118 ? 4.746 -6.591 11.548 1.00 87.19 118 GLN A O 1
ATOM 992 N N . ASP A 1 119 ? 2.991 -6.947 12.910 1.00 84.38 119 ASP A N 1
ATOM 993 C CA . ASP A 1 119 ? 3.657 -6.535 14.155 1.00 84.38 119 ASP A CA 1
ATOM 994 C C . ASP A 1 119 ? 4.340 -5.156 14.058 1.00 84.38 119 ASP A C 1
ATOM 996 O O . ASP A 1 119 ? 5.4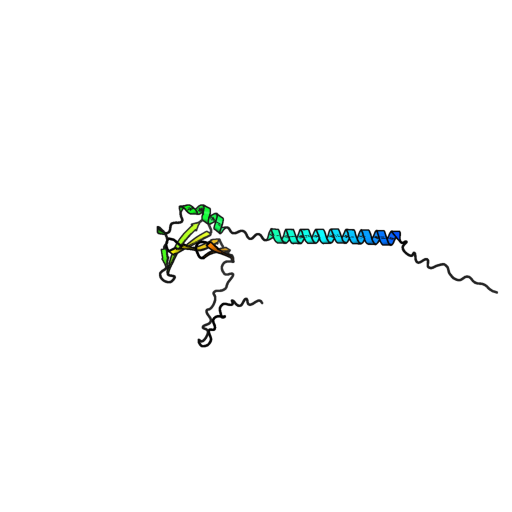50 -4.932 14.546 1.00 84.38 119 ASP A O 1
ATOM 1000 N N . GLY A 1 120 ? 3.687 -4.222 13.356 1.00 77.69 120 GLY A N 1
ATOM 1001 C CA . GLY A 1 120 ? 4.188 -2.863 13.130 1.00 77.69 120 GLY A CA 1
ATOM 1002 C C . GLY A 1 120 ? 5.366 -2.759 12.153 1.00 77.69 120 GLY A C 1
ATOM 1003 O O . GLY A 1 120 ? 5.912 -1.670 11.971 1.00 77.69 120 GLY A O 1
ATOM 1004 N N . LYS A 1 121 ? 5.768 -3.858 11.504 1.00 86.25 121 LYS A N 1
ATOM 1005 C CA . LYS A 1 121 ? 6.868 -3.906 10.530 1.00 86.25 121 LYS A CA 1
ATOM 1006 C C . LYS A 1 121 ? 6.349 -4.215 9.134 1.00 86.25 121 LYS A C 1
ATOM 1008 O O . LYS A 1 121 ? 5.352 -4.908 8.975 1.00 86.25 121 LYS A O 1
ATOM 1013 N N . LEU A 1 122 ? 7.034 -3.698 8.113 1.00 85.69 122 LEU A N 1
ATOM 1014 C CA . LEU A 1 122 ? 6.720 -4.012 6.719 1.00 85.69 122 LEU A CA 1
ATOM 1015 C C . LEU A 1 122 ? 6.979 -5.506 6.475 1.00 85.69 122 LEU A C 1
ATOM 1017 O O . LEU A 1 122 ? 8.117 -5.952 6.604 1.00 85.69 122 LEU A O 1
ATOM 1021 N N . SER A 1 123 ? 5.930 -6.249 6.130 1.00 86.44 123 SER A N 1
ATOM 1022 C CA . SER A 1 123 ? 5.982 -7.693 5.880 1.00 86.44 123 SER A CA 1
ATOM 1023 C C . SER A 1 123 ? 6.080 -7.993 4.382 1.00 86.44 123 SER A C 1
ATOM 1025 O O . SER A 1 123 ? 6.922 -8.778 3.951 1.00 86.44 123 SER A O 1
ATOM 1027 N N . MET A 1 124 ? 5.298 -7.291 3.556 1.00 86.50 124 MET A N 1
ATOM 1028 C CA . MET A 1 124 ? 5.281 -7.492 2.107 1.00 86.50 124 MET A CA 1
ATOM 1029 C C . MET A 1 124 ? 5.165 -6.164 1.361 1.00 86.50 124 MET A C 1
ATOM 1031 O O . MET A 1 124 ? 4.524 -5.218 1.819 1.00 86.50 124 MET A O 1
ATOM 1035 N N . LYS A 1 125 ? 5.752 -6.127 0.164 1.00 87.06 125 LYS A N 1
ATOM 1036 C CA . LYS A 1 125 ? 5.494 -5.111 -0.857 1.00 87.06 125 LYS A CA 1
ATOM 1037 C C . LYS A 1 125 ? 5.190 -5.800 -2.183 1.00 87.06 125 LYS A C 1
ATOM 1039 O O . LYS A 1 125 ? 5.883 -6.743 -2.555 1.00 87.06 125 LYS A O 1
ATOM 1044 N N . ALA A 1 126 ? 4.183 -5.318 -2.892 1.00 85.81 126 ALA A N 1
ATOM 1045 C CA . ALA A 1 126 ? 3.813 -5.812 -4.209 1.00 85.81 126 ALA A CA 1
ATOM 1046 C C . ALA A 1 126 ? 3.485 -4.637 -5.128 1.00 85.81 126 ALA A C 1
ATOM 1048 O O . ALA A 1 126 ? 2.874 -3.660 -4.693 1.00 85.81 126 ALA A O 1
ATOM 1049 N N . LYS A 1 127 ? 3.890 -4.730 -6.394 1.00 85.19 127 LYS A N 1
ATOM 1050 C CA . LYS A 1 127 ? 3.519 -3.800 -7.460 1.00 85.19 127 LYS A CA 1
ATOM 1051 C C . LYS A 1 127 ? 3.027 -4.614 -8.642 1.00 85.19 127 LYS A C 1
ATOM 1053 O O . LYS A 1 127 ? 3.641 -5.599 -9.033 1.00 85.19 127 LYS A O 1
ATOM 1058 N N . MET A 1 128 ? 1.880 -4.237 -9.181 1.00 82.00 1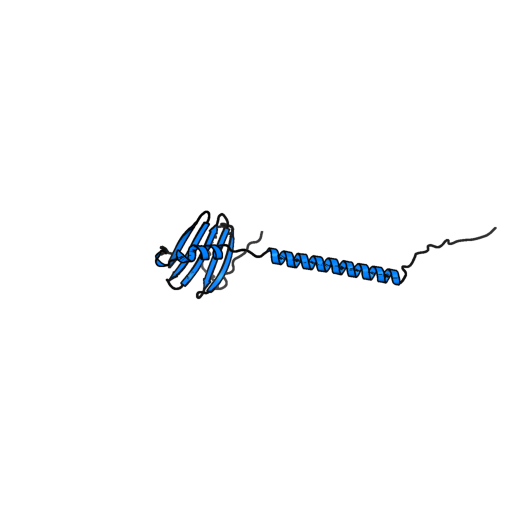28 MET A N 1
ATOM 1059 C CA . MET A 1 128 ? 1.239 -4.971 -10.267 1.00 82.00 128 MET A CA 1
ATOM 1060 C C . MET A 1 128 ? 0.402 -4.042 -11.127 1.00 82.00 128 MET A C 1
ATOM 1062 O O . MET A 1 128 ? 0.053 -2.936 -10.708 1.00 82.00 128 MET A O 1
ATOM 1066 N N . LYS A 1 129 ? 0.032 -4.508 -12.321 1.00 80.00 129 LYS A N 1
ATOM 1067 C CA . LYS A 1 129 ? -1.025 -3.841 -13.073 1.00 80.00 129 LYS A CA 1
ATOM 1068 C C . LYS A 1 129 ? -2.381 -4.089 -12.397 1.00 80.00 129 LYS A C 1
ATOM 1070 O O . LYS A 1 129 ? -2.658 -5.184 -11.909 1.00 80.00 129 LYS A O 1
ATOM 1075 N N . ARG A 1 130 ? -3.234 -3.074 -12.350 1.00 63.12 130 ARG A N 1
ATOM 1076 C CA . ARG A 1 130 ? -4.635 -3.155 -11.957 1.00 63.12 130 ARG A CA 1
ATOM 1077 C C . ARG A 1 130 ? -5.297 -4.169 -12.890 1.00 63.12 130 ARG A C 1
ATOM 1079 O O . ARG A 1 130 ? -5.078 -4.113 -14.095 1.00 63.12 130 ARG A O 1
ATOM 1086 N N . TYR A 1 131 ? -6.034 -5.122 -12.322 1.00 63.16 131 TYR A N 1
ATOM 1087 C CA . TYR A 1 131 ? -6.616 -6.260 -13.053 1.00 63.16 131 TYR A CA 1
ATOM 1088 C C . TYR A 1 131 ? -5.605 -7.269 -13.629 1.00 63.16 131 TYR A C 1
ATOM 1090 O O . TYR A 1 131 ? -5.987 -8.107 -14.435 1.00 63.16 131 TYR A O 1
ATOM 1098 N N . ALA A 1 132 ? -4.334 -7.251 -13.198 1.00 59.19 132 ALA A N 1
ATOM 1099 C CA . ALA A 1 132 ? -3.397 -8.335 -13.525 1.00 59.19 132 ALA A CA 1
ATOM 1100 C C . ALA A 1 132 ? -3.849 -9.696 -12.963 1.00 59.19 132 ALA A C 1
ATOM 1102 O O . ALA A 1 132 ? -3.434 -10.734 -13.467 1.00 59.19 132 ALA A O 1
ATOM 1103 N N . PHE A 1 133 ? -4.710 -9.675 -11.943 1.00 48.31 133 PHE A N 1
ATOM 1104 C CA . PHE A 1 133 ? -5.462 -10.831 -11.482 1.00 48.31 133 PHE A CA 1
ATOM 1105 C C . PHE A 1 133 ? -6.925 -10.632 -11.883 1.00 48.31 133 PHE A C 1
ATOM 1107 O O . PHE A 1 133 ? -7.545 -9.637 -11.492 1.00 48.31 133 PHE A O 1
ATOM 1114 N N . GLU A 1 134 ? -7.457 -11.558 -12.684 1.00 43.19 134 GLU A N 1
ATOM 1115 C CA . GLU A 1 134 ? -8.900 -11.692 -12.895 1.00 43.19 134 GLU A CA 1
ATOM 1116 C C . GLU A 1 134 ? -9.590 -11.869 -11.527 1.00 43.19 134 GLU A C 1
ATOM 1118 O O . GLU A 1 134 ? -8.969 -12.398 -10.599 1.00 43.19 134 GLU A O 1
ATOM 1123 N N . PRO A 1 135 ? -10.838 -11.393 -11.342 1.00 43.69 135 PRO A N 1
ATOM 1124 C CA . PRO A 1 135 ? -11.556 -11.592 -10.090 1.00 43.69 135 PRO A CA 1
ATOM 1125 C C . PRO A 1 135 ? -11.594 -13.090 -9.789 1.00 43.69 135 PRO A C 1
ATOM 1127 O O . PRO A 1 135 ? -12.177 -13.858 -10.549 1.00 43.69 135 PRO A O 1
ATOM 1130 N N . TYR A 1 136 ? -10.930 -13.499 -8.707 1.00 42.25 136 TYR A N 1
ATOM 1131 C CA . TYR A 1 136 ? -10.953 -14.874 -8.231 1.00 42.25 136 TYR A CA 1
ATOM 1132 C C . TYR A 1 136 ? -12.416 -15.291 -8.054 1.00 42.25 136 TYR A C 1
ATOM 1134 O O . TYR A 1 136 ? -13.081 -14.865 -7.107 1.00 42.25 136 TYR A O 1
ATOM 1142 N N . TYR A 1 137 ? -12.936 -16.105 -8.972 1.00 40.03 137 TYR A N 1
ATOM 1143 C CA . TYR A 1 137 ? -14.157 -16.841 -8.707 1.00 40.03 137 TYR A CA 1
ATOM 1144 C C . TYR A 1 137 ? -13.834 -17.790 -7.559 1.00 40.03 137 TYR A C 1
ATOM 1146 O O . TYR A 1 137 ? -12.963 -18.653 -7.667 1.00 40.03 137 TYR A O 1
ATOM 1154 N N . LYS A 1 138 ? -14.513 -17.589 -6.431 1.00 39.06 138 LYS A N 1
ATOM 1155 C CA . LYS A 1 138 ? -14.563 -18.557 -5.344 1.00 39.06 138 LYS A CA 1
ATOM 1156 C C . LYS A 1 138 ? -15.277 -19.786 -5.906 1.00 39.06 138 LYS A C 1
ATOM 1158 O O . LYS A 1 138 ? -16.504 -19.821 -5.906 1.00 39.06 138 LYS A O 1
ATOM 1163 N N . GLU A 1 139 ? -14.537 -20.756 -6.440 1.00 39.53 139 GLU A N 1
ATOM 1164 C CA . GLU A 1 139 ? -15.111 -22.081 -6.658 1.00 39.53 139 GLU A CA 1
ATOM 1165 C C . GLU A 1 139 ? -15.609 -22.568 -5.297 1.00 39.53 139 GLU A C 1
ATOM 1167 O O . GLU A 1 139 ? -14.863 -22.626 -4.316 1.00 39.53 139 GLU A O 1
ATOM 1172 N N . SER A 1 140 ? -16.911 -22.827 -5.204 1.00 41.97 140 SER A N 1
ATOM 1173 C CA . SER A 1 140 ? -17.506 -23.470 -4.044 1.00 41.97 140 SER A CA 1
ATOM 1174 C C . SER A 1 140 ? -16.966 -24.894 -3.983 1.00 41.97 140 SER A C 1
ATOM 1176 O O . SER A 1 140 ? -17.502 -25.795 -4.627 1.00 41.97 140 SER A O 1
ATOM 1178 N N . VAL A 1 141 ? -15.872 -25.089 -3.251 1.00 45.34 141 VAL A N 1
ATOM 1179 C CA . VAL A 1 141 ? -15.350 -26.424 -2.974 1.00 45.34 141 VAL A CA 1
ATOM 1180 C C . VAL A 1 141 ? -16.381 -27.123 -2.097 1.00 45.34 141 VAL A C 1
ATOM 1182 O O . VAL A 1 141 ? -16.709 -26.638 -1.012 1.00 45.34 141 VAL A O 1
ATOM 1185 N N . ASN A 1 142 ? -16.945 -28.218 -2.604 1.00 40.94 142 ASN A N 1
ATOM 1186 C CA . ASN A 1 142 ? -17.913 -29.021 -1.873 1.00 40.94 142 ASN A CA 1
ATOM 1187 C C . ASN A 1 142 ? -17.206 -29.561 -0.621 1.00 40.94 142 ASN A C 1
ATOM 1189 O O . ASN A 1 142 ? -16.214 -30.283 -0.714 1.00 40.94 142 ASN A O 1
ATOM 1193 N N . THR A 1 143 ? -17.651 -29.106 0.544 1.00 49.53 143 THR A N 1
ATOM 1194 C CA . THR A 1 143 ? -17.038 -29.372 1.845 1.00 49.53 143 THR A CA 1
ATOM 1195 C C . THR A 1 143 ? -17.046 -30.865 2.127 1.00 49.53 143 THR A C 1
ATOM 1197 O O . THR A 1 143 ? -18.126 -31.413 2.313 1.00 49.53 143 THR A O 1
ATOM 1200 N N . ASN A 1 144 ? -15.864 -31.491 2.157 1.00 47.25 144 ASN A N 1
ATOM 1201 C CA . ASN A 1 144 ? -15.582 -32.679 2.977 1.00 47.25 144 ASN A CA 1
ATOM 1202 C C . ASN A 1 144 ? -14.088 -33.007 3.147 1.00 47.25 144 ASN A C 1
ATOM 1204 O O . ASN A 1 144 ? -13.768 -33.811 4.011 1.00 47.25 144 ASN A O 1
ATOM 1208 N N . GLU A 1 145 ? -13.160 -32.360 2.437 1.00 44.44 145 GLU A N 1
ATOM 1209 C CA . GLU A 1 145 ? -11.722 -32.530 2.697 1.00 44.44 145 GLU A CA 1
ATOM 1210 C C . GLU A 1 145 ? -11.007 -31.177 2.602 1.00 44.44 145 GLU A C 1
ATOM 1212 O O . GLU A 1 145 ? -10.509 -30.780 1.554 1.00 44.44 145 GLU A O 1
ATOM 1217 N N . GLN A 1 146 ? -11.005 -30.426 3.705 1.00 40.38 146 GLN A N 1
ATOM 1218 C CA . GLN A 1 146 ? -10.054 -29.333 3.902 1.00 40.38 146 GLN A CA 1
ATOM 1219 C C . GLN A 1 146 ? -8.992 -29.823 4.880 1.00 40.38 146 GLN A C 1
ATOM 1221 O O . GLN A 1 146 ? -9.197 -29.811 6.091 1.00 40.38 146 GLN A O 1
ATOM 1226 N N . THR A 1 147 ? -7.868 -30.293 4.350 1.00 39.38 147 THR A N 1
ATOM 1227 C CA . THR A 1 147 ? -6.622 -30.397 5.110 1.00 39.38 147 THR A CA 1
ATOM 1228 C C . THR A 1 147 ? -5.899 -29.048 5.061 1.00 39.38 147 THR A C 1
ATOM 1230 O O . THR A 1 147 ? -6.008 -28.302 4.079 1.00 39.38 147 THR A O 1
ATOM 1233 N N . GLU A 1 148 ? -5.185 -28.720 6.143 1.00 37.94 148 GLU A N 1
ATOM 1234 C CA . GLU A 1 148 ? -4.505 -27.433 6.394 1.00 37.94 148 GLU A CA 1
ATOM 1235 C C . GLU A 1 148 ? -3.514 -26.994 5.294 1.00 37.94 148 GLU A C 1
ATOM 1237 O O . GLU A 1 148 ? -3.118 -25.832 5.256 1.00 37.94 148 GLU A O 1
ATOM 1242 N N . ASP A 1 149 ? -3.195 -27.861 4.332 1.00 36.72 149 ASP A N 1
ATOM 1243 C CA . ASP A 1 149 ? -2.290 -27.582 3.210 1.00 36.72 149 ASP A CA 1
ATOM 1244 C C . ASP A 1 149 ? -2.950 -26.872 2.007 1.00 36.72 149 ASP A C 1
ATOM 1246 O O . ASP A 1 149 ? -2.334 -26.704 0.956 1.00 36.72 149 ASP A O 1
ATOM 1250 N N . SER A 1 150 ? -4.198 -26.409 2.119 1.00 38.91 150 SER A N 1
ATOM 1251 C CA . SER A 1 150 ? -4.958 -25.860 0.976 1.00 38.91 150 SER A CA 1
ATOM 1252 C C . SER A 1 150 ? -4.671 -24.383 0.637 1.00 38.91 150 SER A C 1
ATOM 1254 O O . SER A 1 150 ? -5.335 -23.809 -0.227 1.00 38.91 150 SER A O 1
ATOM 1256 N N . ILE A 1 151 ? -3.675 -23.745 1.265 1.00 38.69 151 ILE A N 1
ATOM 1257 C CA . ILE A 1 151 ? -3.212 -22.389 0.905 1.00 38.69 151 ILE A CA 1
ATOM 1258 C C . ILE A 1 151 ? -1.989 -22.497 -0.021 1.00 38.69 151 ILE A C 1
ATOM 1260 O O . ILE A 1 151 ? -0.914 -21.981 0.268 1.00 38.69 151 ILE A O 1
ATOM 1264 N N . PHE A 1 152 ? -2.139 -23.159 -1.168 1.00 34.28 152 PHE A N 1
ATOM 1265 C CA . PHE A 1 152 ? -1.180 -23.027 -2.265 1.00 34.28 152 PHE A CA 1
ATOM 1266 C C . PHE A 1 152 ? -1.900 -22.524 -3.513 1.00 34.28 152 PHE A C 1
ATOM 1268 O O . PHE A 1 152 ? -2.666 -23.225 -4.168 1.00 34.28 152 PHE A O 1
ATOM 1275 N N . TYR A 1 153 ? -1.651 -21.250 -3.812 1.00 37.38 153 TYR A N 1
ATOM 1276 C CA . TYR A 1 153 ? -2.077 -20.568 -5.024 1.00 37.38 153 TYR A CA 1
ATOM 1277 C C . TYR A 1 153 ? -1.561 -21.323 -6.259 1.00 37.38 153 TYR A C 1
ATOM 1279 O O . TYR A 1 153 ? -0.358 -21.344 -6.525 1.00 37.38 153 TYR A O 1
ATOM 1287 N N . TYR A 1 154 ? -2.462 -21.918 -7.043 1.00 38.16 154 TYR A N 1
ATOM 1288 C CA . TYR A 1 154 ? -2.122 -22.483 -8.347 1.00 38.16 154 TYR A CA 1
ATOM 1289 C C . TYR A 1 154 ? -1.872 -21.354 -9.360 1.00 38.16 154 TYR A C 1
ATOM 1291 O O . TYR A 1 154 ? -2.801 -20.739 -9.880 1.00 38.16 154 TYR A O 1
ATOM 1299 N N . LEU A 1 155 ? -0.599 -21.100 -9.675 1.00 33.66 155 LEU A N 1
ATOM 1300 C CA . LEU A 1 155 ? -0.184 -20.400 -10.892 1.00 33.66 155 LEU A CA 1
ATOM 1301 C C . LEU A 1 155 ? -0.443 -21.320 -12.091 1.00 33.66 155 LEU A C 1
ATOM 1303 O O . LEU A 1 155 ? 0.337 -22.237 -12.354 1.00 33.66 155 LEU A O 1
ATOM 1307 N N . LYS A 1 156 ? -1.523 -21.090 -12.843 1.00 27.38 156 LYS A N 1
ATOM 1308 C CA . LYS A 1 156 ? -1.692 -21.745 -14.144 1.00 27.38 156 LYS A CA 1
ATOM 1309 C C . LYS A 1 156 ? -0.926 -20.962 -15.210 1.00 27.38 156 LYS A C 1
ATOM 1311 O O . LYS A 1 156 ? -1.413 -19.959 -15.724 1.00 27.38 156 LYS A O 1
ATOM 1316 N N . ASN A 1 157 ? 0.266 -21.458 -15.542 1.00 31.88 157 ASN A N 1
ATOM 1317 C CA . ASN A 1 157 ? 0.920 -21.188 -16.823 1.00 31.88 157 ASN A CA 1
ATOM 1318 C C . ASN A 1 157 ? -0.000 -21.632 -17.975 1.00 31.88 157 ASN A C 1
ATOM 1320 O O . ASN A 1 157 ? -0.591 -22.716 -17.920 1.00 31.88 157 ASN A O 1
ATOM 1324 N N . LYS A 1 158 ? -0.070 -20.816 -19.026 1.00 31.84 158 LYS A N 1
ATOM 1325 C CA . LYS A 1 158 ? -0.275 -21.291 -20.396 1.00 31.84 158 LYS A CA 1
ATOM 1326 C C . LYS A 1 158 ? 1.050 -21.182 -21.130 1.00 31.84 158 LYS A C 1
ATOM 1328 O O . LYS A 1 158 ? 1.729 -20.155 -20.914 1.00 31.84 158 LYS A O 1
#

Secondary structure (DSSP, 8-state):
-------------PPPHHHHHHHHHHHHHHHHHHHHHHHHHHHHHHHTT----SHHHHHHHTTTT--GGGPEEETTTTEEEEEEEETTEEEEEEEEETTEEEEEEEEETTEEEEEEEETTEEEEEEEEETTSS---------SS---TT---------

Sequence (158 aa):
MKQKWSKIFKMERKPTVNSERLMEVILKFQYVIVISFFVLINIGCQISKKETFELLHIRKTHLQEIDFRKAEYNKDAEIYSQFINGLGYSYMIAWQNKASIISESLTKGDAREIFTYQDGKLSMKAKMKRYAFEPYYKESVNTNEQTEDSIFYYLKNK

Foldseek 3Di:
DDDDDDDDDPPPPDDDPVRVVVVVVVVVVVVVVVVVVVVVVVVVVVVVPPDDDCLVVVCVVCVVVDDQVQWDQDPVVCKTKDWDDDDQKIKMWIANDPVGTAKIWMDGPQKIWIWGDDPNHTDDIDIDGNPPDPPDDPPPDPDDDDDVPPPDDDDDDD

pLDDT: mean 71.1, std 20.81, range [27.38, 96.62]

Radius of gyration: 33.84 Å; chains: 1; bounding box: 82×62×90 Å

Organism: NCBI:txid2023192